Protein AF-K1UD87-F1 (afdb_monomer)

Mean predicted aligned error: 12.65 Å

pLDDT: mean 73.52, std 9.05, range [47.31, 86.81]

Sequence (147 aa):
YMRRMKAMSQFQAGMNFYGQMPDSYNIVLNSDHALVKKVLEDAEANTAETLKPILAEIKGQEARLAVLHQEQNKKKPEEITQQEKDDVHNTEKAISDEKAKRNEIISGYAKNNNIVHQLIDLALLQNGMLKGASLDAFLKRSVDMIK

Nearest PDB structures (foldseek):
  6jyi-assembly1_B  TM=5.396E-01  e=5.837E-01  Bacillus cereus ATCC 14579
  3q84-assembly1_A  TM=2.248E-01  e=1.593E+00  Homo sapiens
  8fmv-assembly1_C  TM=3.633E-01  e=6.794E+00  Bacillus subtilis subsp. subtilis str. 168

Secondary structure (DSSP, 8-state):
-HHHHHHHHTTSTT-GGGGSSPPP------TTSHHHHHHHHHHHHHHHHHHHHHHHHHHHHHHHHHHHHHHHHHS-TTS--HHHHHHHHHHHHHHHHHHHHHHHHHHHHHHH-HHHHHHHHHHHHHTT---THHHHHHHHHHHHHH-

Radius of gyration: 22.25 Å; Cα contacts (8 Å, |Δi|>4): 59; chains: 1; bounding box: 47×54×54 Å

Structure (mmCIF, N/CA/C/O backbone):
data_AF-K1UD87-F1
#
_entry.id   AF-K1UD87-F1
#
loop_
_atom_site.group_PDB
_atom_site.id
_atom_site.type_symbol
_atom_site.label_atom_id
_atom_site.label_alt_id
_atom_site.label_comp_id
_atom_site.label_asym_id
_atom_site.label_entity_id
_atom_site.label_seq_id
_atom_site.pdbx_PDB_ins_code
_atom_site.Cartn_x
_atom_site.Cartn_y
_atom_site.Cartn_z
_atom_site.occupancy
_atom_site.B_iso_or_equiv
_atom_site.auth_seq_id
_atom_site.auth_comp_id
_atom_site.auth_asym_id
_atom_site.auth_atom_id
_atom_site.pdbx_PDB_model_num
ATOM 1 N N . TYR A 1 1 ? -5.011 22.427 -6.447 1.00 56.03 1 TYR A N 1
ATOM 2 C CA . TYR A 1 1 ? -5.016 23.809 -5.917 1.00 56.03 1 TYR A CA 1
ATOM 3 C C . TYR A 1 1 ? -3.803 24.065 -5.013 1.00 56.03 1 TYR A C 1
ATOM 5 O O . TYR A 1 1 ? -2.980 24.901 -5.366 1.00 56.03 1 TYR A O 1
ATOM 13 N N . MET A 1 2 ? -3.597 23.257 -3.965 1.00 61.72 2 MET A N 1
ATOM 14 C CA . MET A 1 2 ? -2.467 23.341 -3.011 1.00 61.72 2 MET A CA 1
ATOM 15 C C . MET A 1 2 ? -1.063 23.352 -3.654 1.00 61.72 2 MET A C 1
ATOM 17 O O . MET A 1 2 ? -0.218 24.155 -3.275 1.00 61.72 2 MET A O 1
ATOM 21 N N . ARG A 1 3 ? -0.833 22.551 -4.707 1.00 68.00 3 ARG A N 1
ATOM 22 C CA . ARG A 1 3 ? 0.452 22.490 -5.437 1.00 68.00 3 ARG A CA 1
ATOM 23 C C . ARG A 1 3 ? 0.896 23.827 -6.049 1.00 68.00 3 ARG A C 1
ATOM 25 O O . ARG A 1 3 ? 2.073 24.163 -6.002 1.00 68.00 3 ARG A O 1
ATOM 32 N N . ARG A 1 4 ? -0.035 24.593 -6.636 1.00 67.62 4 ARG A N 1
ATOM 33 C CA . ARG A 1 4 ? 0.277 25.902 -7.247 1.00 67.62 4 ARG A CA 1
ATOM 34 C C . ARG A 1 4 ? 0.540 26.970 -6.184 1.00 67.62 4 ARG A C 1
ATOM 36 O O . ARG A 1 4 ? 1.424 27.794 -6.372 1.00 67.62 4 ARG A O 1
ATOM 43 N N . MET A 1 5 ? -0.175 26.903 -5.061 1.00 66.00 5 MET A N 1
ATOM 44 C CA . MET A 1 5 ? 0.045 27.785 -3.912 1.00 66.00 5 MET A CA 1
ATOM 45 C C . MET A 1 5 ? 1.404 27.528 -3.240 1.00 66.00 5 MET A C 1
ATOM 47 O O . MET A 1 5 ? 2.115 28.484 -2.955 1.00 66.00 5 MET A O 1
ATOM 51 N N . LYS A 1 6 ? 1.819 26.259 -3.086 1.00 62.75 6 LYS A N 1
ATOM 52 C CA . LYS A 1 6 ? 3.145 25.879 -2.555 1.00 62.75 6 LYS A CA 1
ATOM 53 C C . LYS A 1 6 ? 4.299 26.331 -3.461 1.00 62.75 6 LYS A C 1
ATOM 55 O O . LYS A 1 6 ? 5.319 26.805 -2.974 1.00 62.75 6 LYS A O 1
ATOM 60 N N . ALA A 1 7 ? 4.128 26.240 -4.783 1.00 63.88 7 ALA A N 1
ATOM 61 C CA . ALA A 1 7 ? 5.112 26.758 -5.738 1.00 63.88 7 ALA A CA 1
ATOM 62 C C . ALA A 1 7 ? 5.220 28.294 -5.683 1.00 63.88 7 ALA A C 1
ATOM 64 O O . ALA A 1 7 ? 6.321 28.825 -5.742 1.00 63.88 7 ALA A O 1
ATOM 65 N N . MET A 1 8 ? 4.103 29.014 -5.513 1.00 62.50 8 MET A N 1
ATOM 66 C CA . MET A 1 8 ? 4.122 30.473 -5.325 1.00 62.50 8 MET A CA 1
ATOM 67 C C . MET A 1 8 ? 4.744 30.887 -3.982 1.00 62.50 8 MET A C 1
ATOM 69 O O . MET A 1 8 ? 5.511 31.846 -3.945 1.00 62.50 8 MET A O 1
ATOM 73 N N . SER A 1 9 ? 4.503 30.142 -2.895 1.00 62.53 9 SER A N 1
ATOM 74 C CA . SER A 1 9 ? 5.102 30.439 -1.585 1.00 62.53 9 SER A CA 1
ATOM 75 C C . SER A 1 9 ? 6.622 30.248 -1.538 1.00 62.53 9 SER A C 1
ATOM 77 O O . SER A 1 9 ? 7.260 30.782 -0.640 1.00 62.53 9 SER A O 1
ATOM 79 N N . GLN A 1 10 ? 7.217 29.519 -2.492 1.00 62.50 10 GLN A N 1
ATOM 80 C CA . GLN A 1 10 ? 8.678 29.409 -2.614 1.00 62.50 10 GLN A CA 1
ATOM 81 C C . GLN A 1 10 ? 9.343 30.705 -3.107 1.00 62.50 10 GLN A C 1
ATOM 83 O O . GLN A 1 10 ? 10.525 30.904 -2.848 1.00 62.50 10 GLN A O 1
ATOM 88 N N . PHE A 1 11 ? 8.602 31.590 -3.786 1.00 67.31 11 PHE A N 1
ATOM 89 C CA . PHE A 1 11 ? 9.138 32.833 -4.358 1.00 67.31 11 PHE A CA 1
ATOM 90 C C . PHE A 1 11 ? 8.744 34.096 -3.581 1.00 67.31 11 PHE A C 1
ATOM 92 O O . PHE A 1 11 ? 9.284 35.166 -3.855 1.00 67.31 11 PHE A O 1
ATOM 99 N N . GLN A 1 12 ? 7.828 33.997 -2.611 1.00 61.00 12 GLN A N 1
ATOM 100 C CA . GLN A 1 12 ? 7.327 35.144 -1.853 1.00 61.00 12 GLN A CA 1
ATOM 101 C C . GLN A 1 12 ? 7.612 34.977 -0.354 1.00 61.00 12 GLN A C 1
ATOM 103 O O . GLN A 1 12 ? 7.007 34.147 0.329 1.00 61.00 12 GLN A O 1
ATOM 108 N N . ALA A 1 13 ? 8.544 35.785 0.161 1.00 56.50 13 ALA A N 1
ATOM 109 C CA . ALA A 1 13 ? 8.911 35.806 1.574 1.00 56.50 13 ALA A CA 1
ATOM 110 C C . ALA A 1 13 ? 7.709 36.266 2.423 1.00 56.50 13 ALA A C 1
ATOM 112 O O . ALA A 1 13 ? 7.339 37.437 2.399 1.00 56.50 13 ALA A O 1
ATOM 113 N N . GLY A 1 14 ? 7.066 35.332 3.135 1.00 62.53 14 GLY A N 1
ATOM 114 C CA . GLY A 1 14 ? 5.919 35.615 4.014 1.00 62.53 14 GLY A CA 1
ATOM 115 C C . GLY A 1 14 ? 4.874 34.497 4.124 1.00 62.53 14 GLY A C 1
ATOM 116 O O . GLY A 1 14 ? 4.109 34.475 5.081 1.00 62.53 14 GLY A O 1
ATOM 117 N N . MET A 1 15 ? 4.863 33.523 3.204 1.00 57.84 15 MET A N 1
ATOM 118 C CA . MET A 1 15 ? 3.895 32.407 3.177 1.00 57.84 15 MET A CA 1
ATOM 119 C C . MET A 1 15 ? 4.524 31.040 3.514 1.00 57.84 15 MET A C 1
ATOM 121 O O . MET A 1 15 ? 4.182 30.021 2.917 1.00 57.84 15 MET A O 1
ATOM 125 N N . ASN A 1 16 ? 5.398 30.988 4.528 1.00 60.12 16 ASN A N 1
ATOM 126 C CA . ASN A 1 16 ? 6.030 29.743 5.008 1.00 60.12 16 ASN A CA 1
ATOM 127 C C . ASN A 1 16 ? 5.036 28.667 5.497 1.00 60.12 16 ASN A C 1
ATOM 129 O O . ASN A 1 16 ? 5.406 27.502 5.622 1.00 60.12 16 ASN A O 1
ATOM 133 N N . PHE A 1 17 ? 3.774 29.028 5.741 1.00 63.44 17 PHE A N 1
ATOM 134 C CA . PHE A 1 17 ? 2.742 28.105 6.218 1.00 63.44 17 PHE A CA 1
ATOM 135 C C . PHE A 1 17 ? 2.360 27.027 5.185 1.00 63.44 17 PHE A C 1
ATOM 137 O O . PHE A 1 17 ? 2.105 25.880 5.542 1.00 63.44 17 PHE A O 1
ATOM 144 N N . TYR A 1 18 ? 2.386 27.352 3.888 1.00 58.41 18 TYR A N 1
ATOM 145 C CA . TYR A 1 18 ? 2.001 26.412 2.824 1.00 58.41 18 TYR A CA 1
ATOM 146 C C . TYR A 1 18 ? 3.126 25.447 2.415 1.00 58.41 18 TYR A C 1
ATOM 148 O O . TYR A 1 18 ? 2.864 24.440 1.756 1.00 58.41 18 TYR A O 1
ATOM 156 N N . GLY A 1 19 ? 4.370 25.718 2.825 1.00 61.53 19 GLY A N 1
ATOM 157 C CA . GLY A 1 19 ? 5.522 24.847 2.573 1.00 61.53 19 GLY A CA 1
ATOM 158 C C . GLY A 1 19 ? 5.524 23.566 3.415 1.00 61.53 19 GLY A C 1
ATOM 159 O O . GLY A 1 19 ? 6.064 22.557 2.967 1.00 61.53 19 GLY A O 1
ATOM 160 N N . GLN A 1 20 ? 4.890 23.589 4.593 1.00 63.19 20 GLN A N 1
ATOM 161 C CA . GLN A 1 20 ? 4.866 22.467 5.542 1.00 63.19 20 GLN A CA 1
ATOM 162 C C . GLN A 1 20 ? 3.675 21.519 5.365 1.00 63.19 20 GLN A C 1
ATOM 164 O O . GLN A 1 20 ? 3.617 20.487 6.032 1.00 63.19 20 GLN A O 1
ATOM 169 N N . MET A 1 21 ? 2.723 21.827 4.477 1.00 64.38 21 MET A N 1
ATOM 170 C CA . MET A 1 21 ? 1.613 20.906 4.245 1.00 64.38 21 MET A CA 1
ATOM 171 C C . MET A 1 21 ? 2.089 19.649 3.495 1.00 64.38 21 MET A C 1
ATOM 173 O O . MET A 1 21 ? 2.801 19.778 2.486 1.00 64.38 21 MET A O 1
ATOM 177 N N . PRO A 1 22 ? 1.708 18.447 3.978 1.00 64.44 22 PRO A N 1
ATOM 178 C CA . PRO A 1 22 ? 2.094 17.191 3.358 1.00 64.44 22 PRO A CA 1
ATOM 179 C C . PRO A 1 22 ? 1.528 17.100 1.942 1.00 64.44 22 PRO A C 1
ATOM 181 O O . PRO A 1 22 ? 0.388 17.488 1.668 1.00 64.44 22 PRO A O 1
ATOM 184 N N . ASP A 1 23 ? 2.350 16.591 1.031 1.00 63.88 23 ASP A N 1
ATOM 185 C CA . ASP A 1 23 ? 1.960 16.426 -0.360 1.00 63.88 23 ASP A CA 1
ATOM 186 C C . ASP A 1 23 ? 1.022 15.219 -0.489 1.00 63.88 23 ASP A C 1
ATOM 188 O O . ASP A 1 23 ? 1.343 14.109 -0.068 1.00 63.88 23 ASP A O 1
ATOM 192 N N . SER A 1 24 ? -0.156 15.445 -1.074 1.00 64.44 24 SER A N 1
ATOM 193 C CA . SER A 1 24 ? -1.082 14.382 -1.468 1.00 64.44 24 SER A CA 1
ATOM 194 C C . SER A 1 24 ? -0.946 14.129 -2.966 1.00 64.44 24 SER A C 1
ATOM 196 O O . SER A 1 24 ? -1.024 15.051 -3.784 1.00 64.44 24 SER A O 1
ATOM 198 N N . TYR A 1 25 ? -0.731 12.867 -3.325 1.00 63.84 25 TYR A N 1
ATOM 199 C CA . TYR A 1 25 ? -0.564 12.424 -4.705 1.00 63.84 25 TYR A CA 1
ATOM 200 C C . TYR A 1 25 ? -1.822 11.691 -5.160 1.00 63.84 25 TYR A C 1
ATOM 202 O O . TYR A 1 25 ? -2.364 10.873 -4.421 1.00 63.84 25 TYR A O 1
ATOM 210 N N . ASN A 1 26 ? -2.279 11.977 -6.379 1.00 63.69 26 ASN A N 1
ATOM 211 C CA . ASN A 1 26 ? -3.342 11.213 -7.022 1.00 63.69 26 ASN A CA 1
ATOM 212 C C . ASN A 1 26 ? -2.764 10.541 -8.269 1.00 63.69 26 ASN A C 1
ATOM 214 O O . ASN A 1 26 ? -2.225 11.224 -9.142 1.00 63.69 26 ASN A O 1
ATOM 218 N N . ILE A 1 27 ? -2.841 9.214 -8.320 1.00 65.88 27 ILE A N 1
ATOM 219 C CA . ILE A 1 27 ? -2.334 8.398 -9.420 1.00 65.88 27 ILE A CA 1
ATOM 220 C C . ILE A 1 27 ? -3.548 7.791 -10.112 1.00 65.88 27 ILE A C 1
ATOM 222 O O . ILE A 1 27 ? -4.286 7.014 -9.513 1.00 65.88 27 ILE A O 1
ATOM 226 N N . VAL A 1 28 ? -3.747 8.153 -11.378 1.00 66.94 28 VAL A N 1
ATOM 227 C CA . VAL A 1 28 ? -4.774 7.542 -12.223 1.00 66.94 28 VAL A CA 1
ATOM 228 C C . VAL A 1 28 ? -4.096 6.454 -13.041 1.00 66.94 28 VAL A C 1
ATOM 230 O O . VAL A 1 28 ? -3.315 6.748 -13.943 1.00 66.94 28 VAL A O 1
ATOM 233 N N . LEU A 1 29 ? -4.366 5.201 -12.690 1.00 66.31 29 LEU A N 1
ATOM 234 C CA . LEU A 1 29 ? -3.848 4.033 -13.392 1.00 66.31 29 LEU A CA 1
ATOM 235 C C . LEU A 1 29 ? -4.956 3.429 -14.257 1.00 66.31 29 LEU A C 1
ATOM 237 O O . LEU A 1 29 ? -6.078 3.246 -13.790 1.00 66.31 29 LEU A O 1
ATOM 241 N N . ASN A 1 30 ? -4.632 3.079 -15.502 1.00 75.12 30 ASN A N 1
ATOM 242 C CA . ASN A 1 30 ? -5.513 2.258 -16.322 1.00 75.12 30 ASN A CA 1
ATOM 243 C C . ASN A 1 30 ? -5.323 0.774 -15.965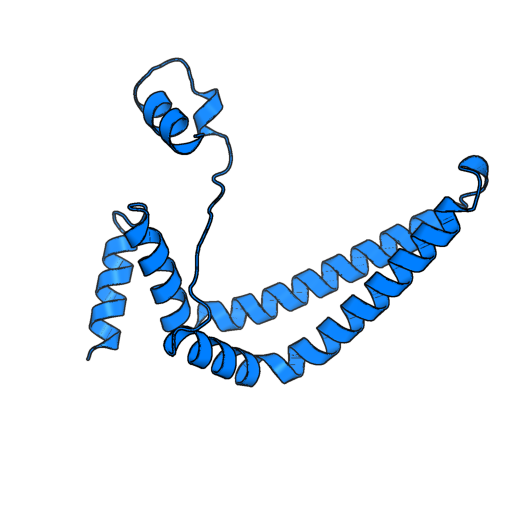 1.00 75.12 30 ASN A C 1
ATOM 245 O O . ASN A 1 30 ? -4.323 0.164 -16.348 1.00 75.12 30 ASN A O 1
ATOM 249 N N . SER A 1 31 ? -6.294 0.198 -15.257 1.00 66.06 31 SER A N 1
ATOM 250 C CA . SER A 1 31 ? -6.294 -1.209 -14.837 1.00 66.06 31 SER A CA 1
ATOM 251 C C . SER A 1 31 ? -6.393 -2.210 -15.996 1.00 66.06 31 SER A C 1
ATOM 253 O O . SER A 1 31 ? -6.009 -3.365 -15.832 1.00 66.06 31 SER A O 1
ATOM 255 N N . ASP A 1 32 ? -6.858 -1.788 -17.176 1.00 73.62 32 ASP A N 1
ATOM 256 C CA . ASP A 1 32 ? -7.031 -2.678 -18.329 1.00 73.62 32 ASP A CA 1
ATOM 257 C C . ASP A 1 32 ? -5.750 -2.899 -19.139 1.00 73.62 32 ASP A C 1
ATOM 259 O O . ASP A 1 32 ? -5.703 -3.781 -20.002 1.00 73.62 32 ASP A O 1
ATOM 263 N N . HIS A 1 33 ? -4.688 -2.143 -18.857 1.00 79.69 33 HIS A N 1
ATOM 264 C CA . HIS A 1 33 ? -3.433 -2.261 -19.586 1.00 79.69 33 HIS A CA 1
ATOM 265 C C . HIS A 1 33 ? -2.728 -3.599 -19.294 1.00 79.69 33 HIS A C 1
ATOM 267 O O . HIS A 1 33 ? -2.560 -3.992 -18.140 1.00 79.69 33 HIS A O 1
ATOM 273 N N . ALA A 1 34 ? -2.236 -4.275 -20.339 1.00 80.38 34 ALA A N 1
ATOM 274 C CA . ALA A 1 34 ? -1.632 -5.610 -20.236 1.00 80.38 34 ALA A CA 1
ATOM 275 C C . ALA A 1 34 ? -0.457 -5.690 -19.239 1.00 80.38 34 ALA A C 1
ATOM 277 O O . ALA A 1 34 ? -0.294 -6.699 -18.562 1.00 80.38 34 ALA A O 1
ATOM 278 N N . LEU A 1 35 ? 0.340 -4.622 -19.109 1.00 75.38 35 LEU A N 1
ATOM 279 C CA . LEU A 1 35 ? 1.421 -4.559 -18.112 1.00 75.38 35 LEU A CA 1
ATOM 280 C C . LEU A 1 35 ? 0.902 -4.554 -16.669 1.00 75.38 35 LEU A C 1
ATOM 282 O O . LEU A 1 35 ? 1.511 -5.178 -15.811 1.00 75.38 35 LEU A O 1
ATOM 286 N N . VAL A 1 36 ? -0.221 -3.882 -16.400 1.00 76.44 36 VAL A N 1
ATOM 287 C CA . VAL A 1 36 ? -0.816 -3.837 -15.055 1.00 76.44 36 VAL A CA 1
ATOM 288 C C . VAL A 1 36 ? -1.375 -5.207 -14.684 1.00 76.44 36 VAL A C 1
ATOM 290 O O . VAL A 1 36 ? -1.174 -5.655 -13.561 1.00 76.44 36 VAL A O 1
ATOM 293 N N . LYS A 1 37 ? -1.992 -5.908 -15.645 1.00 80.88 37 LYS A N 1
ATOM 294 C CA . LYS A 1 37 ? -2.466 -7.287 -15.455 1.00 80.88 37 LYS A CA 1
ATOM 295 C C . LYS A 1 37 ? -1.320 -8.250 -15.151 1.00 80.88 37 LYS A C 1
ATOM 297 O O . LYS A 1 37 ? -1.401 -8.966 -14.167 1.00 80.88 37 LYS A O 1
ATOM 302 N N . LYS A 1 38 ? -0.216 -8.185 -15.904 1.00 81.12 38 LYS A N 1
ATOM 303 C CA . LYS A 1 38 ? 0.982 -8.999 -15.626 1.00 81.12 38 LYS A CA 1
ATOM 304 C C . LYS A 1 38 ? 1.572 -8.729 -14.243 1.00 81.12 38 LYS A C 1
ATOM 306 O O . LYS A 1 38 ? 1.890 -9.660 -13.522 1.00 81.12 38 LYS A O 1
ATOM 311 N N . VAL A 1 39 ? 1.681 -7.458 -13.847 1.00 80.56 39 VAL A N 1
ATOM 312 C CA . VAL A 1 39 ? 2.179 -7.094 -12.509 1.00 80.56 39 VAL A CA 1
ATOM 313 C C . VAL A 1 39 ? 1.249 -7.605 -11.407 1.00 80.56 39 VAL A C 1
ATOM 315 O O . VAL A 1 39 ? 1.737 -8.005 -10.351 1.00 80.56 39 VAL A O 1
ATOM 318 N N . LEU A 1 40 ? -0.066 -7.591 -11.643 1.00 78.38 40 LEU A N 1
ATOM 319 C CA . LEU A 1 40 ? -1.058 -8.134 -10.719 1.00 78.38 40 LEU A CA 1
ATOM 320 C C . LEU A 1 40 ? -0.949 -9.660 -10.614 1.00 78.38 40 LEU A C 1
ATOM 322 O O . LEU A 1 40 ? -0.902 -10.174 -9.505 1.00 78.38 40 LEU A O 1
ATOM 326 N N . GLU A 1 41 ? -0.844 -10.364 -11.739 1.00 82.25 41 GLU A N 1
ATOM 327 C CA . GLU A 1 41 ? -0.652 -11.819 -11.787 1.00 82.25 41 GLU A CA 1
ATOM 328 C C . GLU A 1 41 ? 0.648 -12.237 -11.083 1.00 82.25 41 GLU A C 1
ATOM 330 O O . GLU A 1 41 ? 0.633 -13.137 -10.245 1.00 82.25 41 GLU A O 1
ATOM 335 N N . ASP A 1 42 ? 1.756 -11.534 -11.338 1.00 81.50 42 ASP A N 1
ATOM 336 C CA . ASP A 1 42 ? 3.033 -11.768 -10.655 1.00 81.50 42 ASP A CA 1
ATOM 337 C C . ASP A 1 42 ? 2.931 -11.474 -9.149 1.00 81.50 42 ASP A C 1
ATOM 339 O O . ASP A 1 42 ? 3.498 -12.197 -8.324 1.00 81.50 42 ASP A O 1
ATOM 343 N N . ALA A 1 43 ? 2.195 -10.427 -8.764 1.00 77.00 43 ALA A N 1
ATOM 344 C CA . ALA A 1 43 ? 1.981 -10.089 -7.361 1.00 77.00 43 ALA A CA 1
ATOM 345 C C . ALA A 1 43 ? 1.154 -11.166 -6.661 1.00 77.00 43 ALA A C 1
ATOM 347 O O . ALA A 1 43 ? 1.504 -11.592 -5.561 1.00 77.00 43 ALA A O 1
ATOM 348 N N . GLU A 1 44 ? 0.090 -11.642 -7.301 1.00 76.69 44 GLU A N 1
ATOM 349 C CA . GLU A 1 44 ? -0.726 -12.736 -6.794 1.00 76.69 44 GLU A CA 1
ATOM 350 C C . GLU A 1 44 ? 0.095 -14.023 -6.685 1.00 76.69 44 GLU A C 1
ATOM 352 O O . GLU A 1 44 ? 0.078 -14.650 -5.632 1.00 76.69 44 GLU A O 1
ATOM 357 N N . ALA A 1 45 ? 0.901 -14.381 -7.683 1.00 78.06 45 ALA A N 1
ATOM 358 C CA . ALA A 1 45 ? 1.738 -15.578 -7.622 1.00 78.06 45 ALA A CA 1
ATOM 359 C C . ALA A 1 45 ? 2.724 -15.564 -6.437 1.00 78.06 45 ALA A C 1
ATOM 361 O O . ALA A 1 45 ? 2.914 -16.585 -5.781 1.00 78.06 45 ALA A O 1
ATOM 362 N N . ASN A 1 46 ? 3.325 -14.410 -6.131 1.00 75.75 46 ASN A N 1
ATOM 363 C CA . ASN A 1 46 ? 4.359 -14.300 -5.096 1.00 75.75 46 ASN A CA 1
ATOM 364 C C . ASN A 1 46 ? 3.820 -13.987 -3.695 1.00 75.75 46 ASN A C 1
ATOM 366 O O . ASN A 1 46 ? 4.511 -14.223 -2.705 1.00 75.75 46 ASN A O 1
ATOM 370 N N . THR A 1 47 ? 2.617 -13.418 -3.591 1.00 72.50 47 THR A N 1
ATOM 371 C CA . THR A 1 47 ? 2.078 -12.952 -2.304 1.00 72.50 47 THR A CA 1
ATOM 372 C C . THR A 1 47 ? 0.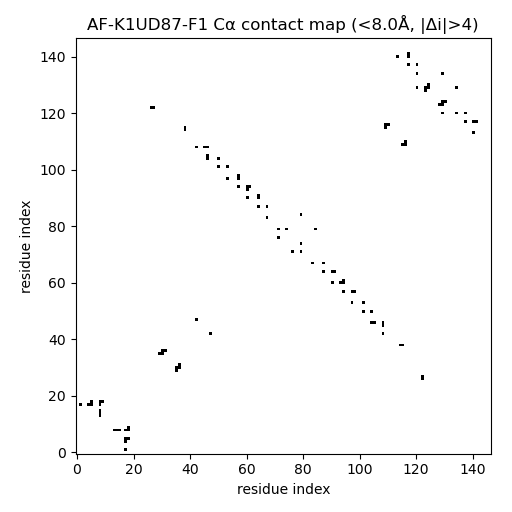770 -13.621 -1.908 1.00 72.50 47 THR A C 1
ATOM 374 O O . THR A 1 47 ? 0.414 -13.565 -0.736 1.00 72.50 47 THR A O 1
ATOM 377 N N . ALA A 1 48 ? 0.053 -14.307 -2.807 1.00 72.31 48 ALA A N 1
ATOM 378 C CA . ALA A 1 48 ? -1.282 -14.824 -2.498 1.00 72.31 48 ALA A CA 1
ATOM 379 C C . ALA A 1 48 ? -1.304 -15.849 -1.359 1.00 72.31 48 ALA A C 1
ATOM 381 O O . ALA A 1 48 ? -2.272 -15.863 -0.601 1.00 72.31 48 ALA A O 1
ATOM 382 N N . GLU A 1 49 ? -0.284 -16.697 -1.217 1.00 69.69 49 GLU A N 1
ATOM 383 C CA . GLU A 1 49 ? -0.257 -17.702 -0.143 1.00 69.69 49 GLU A CA 1
ATOM 384 C C . GLU A 1 49 ? -0.178 -17.069 1.249 1.00 69.69 49 GLU A C 1
ATOM 386 O O . GLU A 1 49 ? -0.819 -17.546 2.183 1.00 69.69 49 GLU A O 1
ATOM 391 N N . THR A 1 50 ? 0.539 -15.952 1.380 1.00 70.12 50 THR A N 1
ATOM 392 C CA . THR A 1 50 ? 0.697 -15.234 2.649 1.00 70.12 50 THR A CA 1
ATOM 393 C C . THR A 1 50 ? -0.392 -14.184 2.858 1.00 70.12 50 THR A C 1
ATOM 395 O O . THR A 1 50 ? -0.820 -13.958 3.987 1.00 70.12 50 THR A O 1
ATOM 398 N N . LEU A 1 51 ? -0.913 -13.577 1.784 1.00 72.94 51 LEU A N 1
ATOM 399 C CA . LEU A 1 51 ? -1.944 -12.541 1.870 1.00 72.94 51 LEU A CA 1
ATOM 400 C C . LEU A 1 51 ? -3.345 -13.105 2.123 1.00 72.94 51 LEU A C 1
ATOM 402 O O . LEU A 1 51 ? -4.123 -12.476 2.833 1.00 72.94 51 LEU A O 1
ATOM 406 N N . LYS A 1 52 ? -3.703 -14.259 1.544 1.00 78.44 52 LYS A N 1
ATOM 407 C CA . LYS A 1 52 ? -5.043 -14.858 1.695 1.00 78.44 52 LYS A CA 1
ATOM 408 C C . LYS A 1 52 ? -5.456 -15.096 3.159 1.00 78.44 52 LYS A C 1
ATOM 410 O O . LYS A 1 52 ? -6.562 -14.668 3.497 1.00 78.44 52 LYS A O 1
ATOM 415 N N . PRO A 1 53 ? -4.632 -15.718 4.030 1.00 81.00 53 PRO A N 1
ATOM 416 C CA . PRO A 1 53 ? -4.998 -15.906 5.435 1.00 81.00 53 PRO A CA 1
ATOM 417 C C . PRO A 1 53 ? -5.082 -14.571 6.188 1.00 81.00 53 PRO A C 1
ATOM 419 O O . PRO A 1 53 ? -6.081 -14.324 6.855 1.00 81.00 53 PRO A O 1
ATOM 422 N N . ILE A 1 54 ? -4.128 -13.657 5.976 1.00 75.94 54 ILE A N 1
ATOM 423 C CA . ILE A 1 54 ? -4.114 -12.326 6.610 1.00 75.94 54 ILE A CA 1
ATOM 424 C C . ILE A 1 54 ? -5.355 -11.509 6.219 1.00 75.94 54 ILE A C 1
ATOM 426 O O . ILE A 1 54 ? -5.986 -10.862 7.049 1.00 75.94 54 ILE A O 1
ATOM 430 N N . LEU A 1 55 ? -5.760 -11.547 4.947 1.00 74.38 55 LEU A N 1
ATOM 431 C CA . LEU A 1 55 ? -6.964 -10.857 4.480 1.00 74.38 55 LEU A CA 1
ATOM 432 C C . LEU A 1 55 ? -8.248 -11.470 5.049 1.00 74.38 55 LEU A C 1
ATOM 434 O O . LEU A 1 55 ? -9.206 -10.736 5.300 1.00 74.38 55 LEU A O 1
ATOM 438 N N . ALA A 1 56 ? -8.288 -12.790 5.238 1.00 79.25 56 ALA A N 1
ATOM 439 C CA . ALA A 1 56 ? -9.409 -13.458 5.888 1.00 79.25 56 ALA A CA 1
ATOM 440 C C . ALA A 1 56 ? -9.492 -13.084 7.378 1.00 79.25 56 ALA A C 1
ATOM 442 O O . ALA A 1 56 ? -10.581 -12.777 7.864 1.00 79.25 56 ALA A O 1
ATOM 443 N N . GLU A 1 57 ? -8.353 -13.025 8.070 1.00 76.94 57 GLU A N 1
ATOM 444 C CA . GLU A 1 57 ? -8.259 -12.595 9.468 1.00 76.94 57 GLU A CA 1
ATOM 445 C C . GLU A 1 57 ? -8.666 -11.129 9.644 1.00 76.94 57 GLU A C 1
ATOM 447 O O . GLU A 1 57 ? -9.508 -10.838 10.493 1.00 76.94 57 GLU A O 1
ATOM 452 N N . ILE A 1 58 ? -8.183 -10.220 8.787 1.00 78.06 58 ILE A N 1
ATOM 453 C CA . ILE A 1 58 ? -8.596 -8.806 8.791 1.00 78.06 58 ILE A CA 1
ATOM 454 C C . ILE A 1 58 ? -10.109 -8.691 8.602 1.00 78.06 58 ILE A C 1
ATOM 456 O O . ILE A 1 58 ? -10.761 -7.978 9.359 1.00 78.06 58 ILE A O 1
ATOM 460 N N . LYS A 1 59 ? -10.698 -9.410 7.636 1.00 78.38 59 LYS A N 1
ATOM 461 C CA . LYS A 1 59 ? -12.154 -9.384 7.420 1.00 78.38 59 LYS A CA 1
ATOM 462 C C . LYS A 1 59 ? -12.929 -9.932 8.618 1.00 78.38 59 LYS A C 1
ATOM 464 O O . LYS A 1 59 ? -13.971 -9.382 8.963 1.00 78.38 59 LYS A O 1
ATOM 469 N N . GLY A 1 60 ? -12.434 -10.993 9.255 1.00 82.19 60 GLY A N 1
ATOM 470 C CA . GLY A 1 60 ? -13.037 -11.552 10.465 1.00 82.19 60 GLY A CA 1
ATOM 471 C C . GLY A 1 60 ? -12.996 -10.572 11.640 1.00 82.19 60 GLY A C 1
ATOM 472 O O . GLY A 1 60 ? -14.000 -10.387 12.329 1.00 82.19 60 GLY A O 1
ATOM 473 N N . GLN A 1 61 ? -11.864 -9.895 11.835 1.00 75.62 61 GLN A N 1
ATOM 474 C CA . GLN A 1 61 ? -11.694 -8.886 12.879 1.00 75.62 61 GLN A CA 1
ATOM 475 C C . GLN A 1 61 ? -12.500 -7.612 12.595 1.00 75.62 61 GLN A C 1
ATOM 477 O O . GLN A 1 61 ? -13.120 -7.082 13.510 1.00 75.62 61 GLN A O 1
ATOM 482 N N . GLU A 1 62 ? -12.571 -7.153 11.343 1.00 77.06 62 GLU A N 1
ATOM 483 C CA . GLU A 1 62 ? -13.403 -6.011 10.937 1.00 77.06 62 GLU A CA 1
ATOM 484 C C . GLU A 1 62 ? -14.900 -6.314 11.108 1.00 77.06 62 GLU A C 1
ATOM 486 O O . GLU A 1 62 ? -15.646 -5.461 11.585 1.00 77.06 62 GLU A O 1
ATOM 491 N N . ALA A 1 63 ? -15.346 -7.539 10.805 1.00 78.94 63 ALA A N 1
ATOM 492 C CA . ALA A 1 63 ? -16.716 -7.968 11.081 1.00 78.94 63 ALA A CA 1
ATOM 493 C C . ALA A 1 63 ? -17.009 -8.000 12.590 1.00 78.94 63 ALA A C 1
ATOM 495 O O . ALA A 1 63 ? -18.060 -7.530 13.023 1.00 78.94 63 ALA A O 1
ATOM 496 N N . ARG A 1 64 ? -16.067 -8.499 13.403 1.00 73.75 64 ARG A N 1
ATOM 497 C CA . ARG A 1 64 ? -16.187 -8.504 14.869 1.00 73.75 64 ARG A CA 1
ATOM 498 C C . ARG A 1 64 ? -16.238 -7.086 15.434 1.00 73.75 64 ARG A C 1
ATOM 500 O O . ARG A 1 64 ? -17.093 -6.799 16.264 1.00 73.75 64 ARG A O 1
ATOM 507 N N . LEU A 1 65 ? -15.389 -6.193 14.936 1.00 74.50 65 LEU A N 1
ATOM 508 C CA . LEU A 1 65 ? -15.380 -4.778 15.291 1.00 74.50 65 LEU A CA 1
ATOM 509 C C . LEU A 1 65 ? -16.703 -4.094 14.910 1.00 74.50 65 LEU A C 1
ATOM 511 O O . LEU A 1 65 ? -17.269 -3.357 15.712 1.00 74.50 65 LEU A O 1
ATOM 515 N N . ALA A 1 66 ? -17.256 -4.386 13.731 1.00 76.31 66 ALA A N 1
ATOM 516 C CA . ALA A 1 66 ? -18.552 -3.857 13.312 1.00 76.31 66 ALA A CA 1
ATOM 517 C C . ALA A 1 66 ? -19.709 -4.334 14.211 1.00 76.31 66 ALA A C 1
ATOM 519 O O . ALA A 1 66 ? -20.594 -3.539 14.529 1.00 76.31 66 ALA A O 1
ATOM 520 N N . VAL A 1 67 ? -19.696 -5.598 14.651 1.00 77.94 67 VAL A N 1
ATOM 521 C CA . VAL A 1 67 ? -20.675 -6.125 15.619 1.00 77.94 67 VAL A CA 1
ATOM 522 C C . VAL A 1 67 ? -20.528 -5.423 16.970 1.00 77.94 67 VAL A C 1
ATOM 524 O O . VAL A 1 67 ? -21.523 -4.924 17.489 1.00 77.94 67 VAL A O 1
ATOM 527 N N . LEU A 1 68 ? -19.303 -5.281 17.487 1.00 71.88 68 LEU A N 1
ATOM 528 C CA . LEU A 1 68 ? -19.030 -4.571 18.745 1.00 71.88 68 LEU A CA 1
AT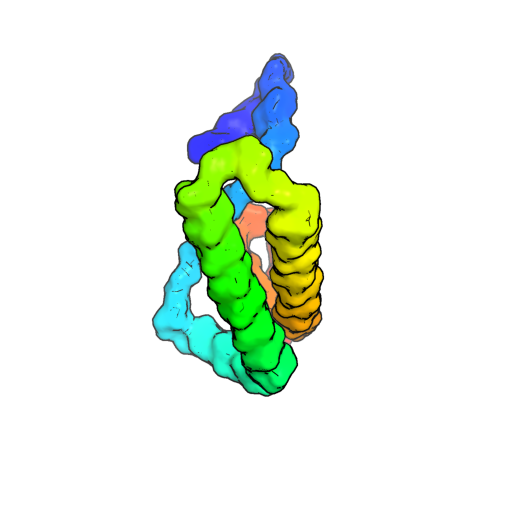OM 529 C C . LEU A 1 68 ? -19.490 -3.104 18.689 1.00 71.88 68 LEU A C 1
ATOM 531 O O . LEU A 1 68 ? -20.136 -2.620 19.616 1.00 71.88 68 LEU A O 1
ATOM 535 N N . HIS A 1 69 ? -19.252 -2.403 17.576 1.00 74.06 69 HIS A N 1
ATOM 536 C CA . HIS A 1 69 ? -19.757 -1.040 17.381 1.00 74.06 69 HIS A CA 1
ATOM 537 C C . HIS A 1 69 ? -21.288 -0.977 17.260 1.00 74.06 69 HIS A C 1
ATOM 539 O O . HIS A 1 69 ? -21.903 -0.018 17.728 1.00 74.06 69 HIS A O 1
ATOM 545 N N . GLN A 1 70 ? -21.939 -1.980 16.659 1.00 76.12 70 GLN A N 1
ATOM 546 C CA . GLN A 1 70 ? -23.405 -2.059 16.625 1.00 76.12 70 GLN A CA 1
ATOM 547 C C . GLN A 1 70 ? -24.009 -2.341 18.006 1.00 76.12 70 GLN A C 1
ATOM 549 O O . GLN A 1 70 ? -25.068 -1.800 18.323 1.00 76.12 70 GLN A O 1
ATOM 554 N N . GLU A 1 71 ? -23.360 -3.170 18.821 1.00 69.06 71 GLU A N 1
ATOM 555 C CA . GLU A 1 71 ? -23.771 -3.458 20.198 1.00 69.06 71 GLU A CA 1
ATOM 556 C C . GLU A 1 71 ? -23.592 -2.235 21.104 1.00 69.06 71 GLU A C 1
ATOM 558 O O . GLU A 1 71 ? -24.507 -1.906 21.862 1.00 69.06 71 GLU A O 1
ATOM 563 N N . GLN A 1 72 ? -22.491 -1.491 20.951 1.00 62.88 72 GLN A N 1
ATOM 564 C CA . GLN A 1 72 ? -22.267 -0.223 21.654 1.00 62.88 72 GLN A CA 1
ATOM 565 C C . GLN A 1 72 ? -23.284 0.857 21.262 1.00 62.88 72 GLN A C 1
ATOM 567 O O . GLN A 1 72 ? -23.769 1.575 22.130 1.00 62.88 72 GLN A O 1
ATOM 572 N N . ASN A 1 73 ? -23.679 0.937 19.987 1.00 61.47 73 ASN A N 1
ATOM 573 C CA . ASN A 1 73 ? -24.690 1.897 19.525 1.00 61.47 73 ASN A CA 1
ATOM 574 C C . ASN A 1 73 ? -26.113 1.604 20.039 1.00 61.47 73 ASN A C 1
ATOM 576 O O . ASN A 1 73 ? -26.968 2.488 20.005 1.00 61.47 73 ASN A O 1
ATOM 580 N N . LYS A 1 74 ? -26.395 0.374 20.492 1.00 65.69 74 LYS A N 1
ATOM 581 C CA . LYS A 1 74 ? -27.697 -0.012 21.069 1.00 65.69 74 LYS A CA 1
ATOM 582 C C . LYS A 1 74 ? -27.780 0.224 22.581 1.00 65.69 74 LYS A C 1
ATOM 584 O O . LYS A 1 74 ? -28.887 0.229 23.118 1.00 65.69 74 LYS A O 1
ATOM 589 N N . LYS A 1 75 ? -26.645 0.418 23.261 1.00 55.66 75 LYS A N 1
ATOM 590 C CA . LYS A 1 75 ? -26.567 0.695 24.703 1.00 55.66 75 LYS A CA 1
ATOM 591 C C . LYS A 1 75 ? -26.427 2.199 24.950 1.00 55.66 75 LYS A C 1
ATOM 593 O O . LYS A 1 75 ? -25.888 2.934 24.127 1.00 55.66 75 LYS A O 1
ATOM 598 N N . LYS A 1 76 ? -26.936 2.690 26.085 1.00 47.31 76 LYS A N 1
ATOM 599 C CA . LYS A 1 76 ? -26.725 4.093 26.481 1.00 47.31 76 LYS A CA 1
ATOM 600 C C . LYS A 1 76 ? -25.229 4.316 26.788 1.00 47.31 76 LYS A C 1
ATOM 602 O O . LYS A 1 76 ? -24.596 3.395 27.301 1.00 47.31 76 LYS A O 1
ATOM 607 N N . PRO A 1 77 ? -24.668 5.523 26.564 1.00 53.75 77 PRO A N 1
ATOM 608 C CA . PRO A 1 77 ? -23.239 5.813 26.775 1.00 53.75 77 PRO A CA 1
ATOM 609 C C . PRO A 1 77 ? -22.714 5.498 28.188 1.00 53.75 77 PRO A C 1
ATOM 611 O O . PRO A 1 77 ? -21.511 5.339 28.379 1.00 53.75 77 PRO A O 1
ATOM 614 N N . GLU A 1 78 ? -23.618 5.417 29.167 1.00 50.34 78 GLU A N 1
ATOM 615 C CA . GLU A 1 78 ? -23.350 5.170 30.587 1.00 50.34 78 GLU A CA 1
ATOM 616 C C . GLU A 1 78 ? -23.167 3.676 30.939 1.00 50.34 78 GLU A C 1
ATOM 618 O O . GLU A 1 78 ? -22.628 3.378 31.999 1.00 50.34 78 GLU A O 1
ATOM 623 N N . GLU A 1 79 ? -23.551 2.737 30.061 1.00 49.94 79 GLU A N 1
ATOM 624 C CA . GLU A 1 79 ? -23.410 1.278 30.275 1.00 49.94 79 GLU A CA 1
ATOM 625 C C . GLU A 1 79 ? -22.224 0.647 29.525 1.00 49.94 79 GLU A C 1
ATOM 627 O O . GLU A 1 79 ? -22.000 -0.561 29.635 1.00 49.94 79 GLU A O 1
ATOM 632 N N . ILE A 1 80 ? -21.447 1.438 28.773 1.00 54.25 80 ILE A N 1
ATOM 633 C CA . ILE A 1 80 ? -20.245 0.936 28.096 1.00 54.25 80 ILE A CA 1
ATOM 634 C C . ILE A 1 80 ? -19.193 0.630 29.162 1.00 54.25 80 ILE A C 1
ATOM 636 O O . ILE A 1 80 ? -18.482 1.515 29.652 1.00 54.25 80 ILE A O 1
ATOM 640 N N . THR A 1 81 ? -19.114 -0.644 29.526 1.00 59.88 81 THR A N 1
ATOM 641 C CA . THR A 1 81 ? -18.116 -1.163 30.461 1.00 59.88 81 THR A CA 1
ATOM 642 C C . THR A 1 81 ? -16.703 -0.959 29.914 1.00 59.88 81 THR A C 1
ATOM 644 O O . THR A 1 81 ? -16.463 -0.956 28.707 1.00 59.88 81 THR A O 1
ATOM 647 N N . GLN A 1 82 ? -15.736 -0.783 30.814 1.00 61.38 82 GLN A N 1
ATOM 648 C CA . GLN A 1 82 ? -14.323 -0.587 30.463 1.00 61.38 82 GLN A CA 1
ATOM 649 C C . GLN A 1 82 ? -13.781 -1.740 29.595 1.00 61.38 82 GLN A C 1
ATOM 651 O O . GLN A 1 82 ? -13.031 -1.498 28.658 1.00 61.38 82 GLN A O 1
ATOM 656 N N . GLN A 1 83 ? -14.297 -2.955 29.812 1.00 61.69 83 GLN A N 1
ATOM 657 C CA . GLN A 1 83 ? -14.014 -4.151 29.014 1.00 61.69 83 GLN A CA 1
ATOM 658 C C . GLN A 1 83 ? -14.430 -4.022 27.541 1.00 61.69 83 GLN A C 1
ATOM 660 O O . GLN A 1 83 ? -13.672 -4.418 26.667 1.00 61.69 83 GLN A O 1
ATOM 665 N N . GLU A 1 84 ? -15.580 -3.413 27.232 1.00 60.03 84 GLU A N 1
ATOM 666 C CA . GLU A 1 84 ? -16.017 -3.219 25.839 1.00 60.03 84 GLU A CA 1
ATOM 667 C C . GLU A 1 84 ? -15.164 -2.169 25.107 1.00 60.03 84 GLU A C 1
ATOM 669 O O . GLU A 1 84 ? -14.979 -2.255 23.893 1.00 60.03 84 GLU A O 1
ATOM 674 N N . LYS A 1 85 ? -14.620 -1.179 25.829 1.00 63.72 85 LYS A N 1
ATOM 675 C CA . LYS A 1 85 ? -13.663 -0.206 25.268 1.00 63.72 85 LYS A CA 1
ATOM 676 C C . LYS A 1 85 ? -12.297 -0.840 25.027 1.00 63.72 85 LYS A C 1
ATOM 678 O O . LYS A 1 85 ? -11.698 -0.595 23.981 1.00 63.72 85 LYS A O 1
ATOM 683 N N . ASP A 1 86 ? -11.840 -1.670 25.959 1.00 69.81 86 ASP A N 1
ATOM 684 C CA . ASP A 1 86 ? -10.579 -2.395 25.835 1.00 69.81 86 ASP A CA 1
ATOM 685 C C . ASP A 1 86 ? -10.648 -3.437 24.707 1.00 69.81 86 ASP A C 1
ATOM 687 O O . ASP A 1 86 ? -9.705 -3.556 23.931 1.00 69.81 86 ASP A O 1
ATOM 691 N N . ASP A 1 87 ? -11.779 -4.124 24.528 1.00 68.25 87 ASP A N 1
ATOM 692 C CA . ASP A 1 87 ? -11.983 -5.092 23.443 1.00 68.25 87 ASP A CA 1
ATOM 693 C C . ASP A 1 87 ? -12.019 -4.435 22.059 1.00 68.25 87 ASP A C 1
ATOM 695 O O . ASP A 1 87 ? -11.427 -4.963 21.111 1.00 68.25 87 ASP A O 1
ATOM 699 N N . VAL A 1 88 ? -12.658 -3.267 21.928 1.00 71.88 88 VAL A N 1
ATOM 700 C CA . VAL A 1 88 ? -12.600 -2.477 20.688 1.00 71.88 88 VAL A CA 1
ATOM 701 C C . VAL A 1 88 ? -11.167 -2.029 20.417 1.00 71.88 88 VAL A C 1
ATOM 703 O O . VAL A 1 88 ? -10.661 -2.282 19.328 1.00 71.88 88 VAL A O 1
ATOM 706 N N . HIS A 1 89 ? -10.474 -1.464 21.408 1.00 75.56 89 HIS A N 1
ATOM 707 C CA . HIS A 1 89 ? -9.094 -1.006 21.239 1.00 75.56 89 HIS A CA 1
ATOM 708 C C . HIS A 1 89 ? -8.128 -2.151 20.891 1.00 75.56 89 HIS A C 1
ATOM 710 O O . HIS A 1 89 ? -7.281 -2.013 20.008 1.00 75.56 89 HIS A O 1
ATOM 716 N N . ASN A 1 90 ? -8.277 -3.310 21.534 1.00 78.50 90 ASN A N 1
ATOM 717 C CA . ASN A 1 90 ? -7.481 -4.503 21.252 1.00 78.50 90 ASN A CA 1
ATOM 718 C C . ASN A 1 90 ? -7.757 -5.041 19.845 1.00 78.50 90 ASN A C 1
ATOM 720 O O . ASN A 1 90 ? -6.823 -5.433 19.145 1.00 78.50 90 ASN A O 1
ATOM 724 N N . THR A 1 91 ? -9.018 -5.023 19.408 1.00 72.31 91 THR A N 1
ATOM 725 C CA . THR A 1 91 ? -9.402 -5.450 18.056 1.00 72.31 91 THR A CA 1
ATOM 726 C C . THR A 1 91 ? -8.892 -4.464 16.999 1.00 72.31 91 THR A C 1
ATOM 728 O O . THR A 1 91 ? -8.350 -4.890 15.984 1.00 72.31 91 THR A O 1
ATOM 731 N N . GLU A 1 92 ? -8.973 -3.152 17.240 1.00 77.06 92 GLU A N 1
ATOM 732 C CA . GLU A 1 92 ? -8.391 -2.121 16.367 1.00 77.06 92 GLU A CA 1
ATOM 733 C C . GLU A 1 92 ? -6.874 -2.257 16.255 1.00 77.06 92 GLU A C 1
ATOM 735 O O . GLU A 1 92 ? -6.317 -2.163 15.159 1.00 77.06 92 GLU A O 1
ATOM 740 N N . LYS A 1 93 ? -6.202 -2.515 17.381 1.00 81.75 93 LYS A N 1
ATOM 741 C CA . LYS A 1 93 ? -4.759 -2.734 17.416 1.00 81.75 93 LYS A CA 1
ATOM 742 C C . LYS A 1 93 ? -4.372 -3.993 16.643 1.00 81.75 93 LYS A C 1
ATOM 744 O O . LYS A 1 93 ? -3.481 -3.919 15.805 1.00 81.75 93 LYS A O 1
ATOM 749 N N . ALA A 1 94 ? -5.093 -5.099 16.830 1.00 79.38 94 ALA A N 1
ATOM 750 C CA . ALA A 1 94 ? -4.879 -6.327 16.066 1.00 79.38 94 ALA A CA 1
ATOM 751 C C . ALA A 1 94 ? -5.084 -6.113 14.553 1.00 79.38 94 ALA A C 1
ATOM 753 O O . ALA A 1 94 ? -4.251 -6.539 13.756 1.00 79.38 94 ALA A O 1
ATOM 754 N N . ILE A 1 95 ? -6.122 -5.366 14.155 1.00 78.88 95 ILE A N 1
ATOM 755 C CA . ILE A 1 95 ? -6.361 -4.996 12.752 1.00 78.88 95 ILE A CA 1
ATOM 756 C C . ILE A 1 95 ? -5.221 -4.124 12.216 1.00 78.88 95 ILE A C 1
ATOM 758 O O . ILE A 1 95 ? -4.802 -4.291 11.070 1.00 78.88 95 ILE A O 1
ATOM 762 N N . SER A 1 96 ? -4.728 -3.173 13.011 1.00 80.62 96 SER A N 1
ATOM 763 C CA . SER A 1 96 ? -3.602 -2.316 12.635 1.00 80.62 96 SER A CA 1
ATOM 764 C C . SER A 1 96 ? -2.318 -3.125 12.452 1.00 80.62 96 SER A C 1
ATOM 766 O O . SER A 1 96 ? -1.613 -2.923 11.464 1.00 80.62 96 SER A O 1
ATOM 768 N N . ASP A 1 97 ? -2.038 -4.065 13.354 1.00 83.38 97 ASP A N 1
ATOM 769 C CA . ASP A 1 97 ? -0.858 -4.928 13.303 1.00 83.38 97 ASP A CA 1
ATOM 770 C C . ASP A 1 97 ? -0.919 -5.880 12.095 1.00 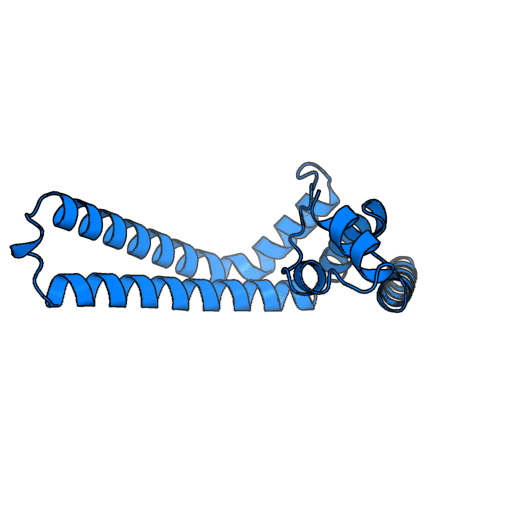83.38 97 ASP A C 1
ATOM 772 O O . ASP A 1 97 ? 0.051 -5.990 11.344 1.00 83.38 97 ASP A O 1
ATOM 776 N N . GLU A 1 98 ? -2.074 -6.494 11.818 1.00 80.50 98 GLU A N 1
ATOM 777 C CA . GLU A 1 98 ? -2.276 -7.313 10.613 1.00 80.50 98 GLU A CA 1
ATOM 778 C C . GLU A 1 98 ? -2.197 -6.479 9.322 1.00 80.50 98 GLU A C 1
ATOM 780 O O . GLU A 1 98 ? -1.599 -6.899 8.326 1.00 80.50 98 GLU A O 1
ATOM 785 N N . LYS A 1 99 ? -2.714 -5.240 9.326 1.00 81.19 99 LYS A N 1
ATOM 786 C CA . LYS A 1 99 ? -2.535 -4.298 8.206 1.00 81.19 99 LYS A CA 1
ATOM 787 C C . LYS A 1 99 ? -1.066 -3.920 8.017 1.00 81.19 99 LYS A C 1
ATOM 789 O O . LYS A 1 99 ? -0.633 -3.798 6.869 1.00 81.19 99 LYS A O 1
ATOM 794 N N . ALA A 1 100 ? -0.300 -3.758 9.094 1.00 85.00 100 ALA A N 1
ATOM 795 C CA . ALA A 1 100 ? 1.131 -3.485 9.030 1.00 85.00 100 ALA A CA 1
ATOM 796 C C . ALA A 1 100 ? 1.897 -4.668 8.421 1.00 85.00 100 ALA A C 1
ATOM 798 O O . ALA A 1 100 ? 2.639 -4.460 7.463 1.00 85.00 100 ALA A O 1
ATOM 799 N N . LYS A 1 101 ? 1.633 -5.904 8.872 1.00 81.44 101 LYS A N 1
ATOM 800 C CA . LYS A 1 101 ? 2.213 -7.130 8.290 1.00 81.44 101 LYS A CA 1
ATOM 801 C C . LYS A 1 101 ? 1.880 -7.272 6.807 1.00 81.44 101 LYS A C 1
ATOM 803 O O . LYS A 1 101 ? 2.763 -7.507 5.985 1.00 81.44 101 LYS A O 1
ATOM 808 N N . ARG A 1 102 ? 0.613 -7.059 6.433 1.00 80.31 102 ARG A N 1
ATOM 809 C CA . ARG A 1 102 ? 0.184 -7.055 5.027 1.00 80.31 102 ARG A CA 1
ATOM 810 C C . ARG A 1 102 ? 0.966 -6.024 4.213 1.00 80.31 102 ARG A C 1
ATOM 812 O O . ARG A 1 102 ? 1.450 -6.331 3.126 1.00 80.31 102 ARG A O 1
ATOM 819 N N . ASN A 1 103 ? 1.082 -4.800 4.726 1.00 82.06 103 ASN A N 1
ATOM 820 C CA . ASN A 1 103 ? 1.812 -3.731 4.051 1.00 82.06 103 ASN A CA 1
ATOM 821 C C . ASN A 1 103 ? 3.307 -4.050 3.934 1.00 82.06 103 ASN A C 1
ATOM 823 O O . ASN A 1 103 ? 3.913 -3.700 2.927 1.00 82.06 103 ASN A O 1
ATOM 827 N N . GLU A 1 104 ? 3.901 -4.724 4.917 1.00 84.44 104 GLU A N 1
ATOM 828 C CA . GLU A 1 104 ? 5.296 -5.158 4.881 1.00 84.44 104 GLU A CA 1
ATOM 829 C C . GLU A 1 104 ? 5.541 -6.217 3.800 1.00 84.44 104 GLU A C 1
ATOM 831 O O . GLU A 1 104 ? 6.480 -6.076 3.019 1.00 84.44 104 GLU A O 1
ATOM 836 N N . ILE A 1 105 ? 4.654 -7.209 3.672 1.00 80.56 105 ILE A N 1
ATOM 837 C CA . ILE A 1 105 ? 4.722 -8.232 2.616 1.00 80.56 105 ILE A CA 1
ATOM 838 C C . ILE A 1 105 ? 4.608 -7.584 1.230 1.00 80.56 105 ILE A C 1
ATOM 840 O O . ILE A 1 105 ? 5.432 -7.836 0.347 1.00 80.56 105 ILE A O 1
ATOM 844 N N . ILE A 1 106 ? 3.627 -6.694 1.049 1.00 79.38 106 ILE A N 1
ATOM 845 C CA . ILE A 1 106 ? 3.424 -5.975 -0.217 1.00 79.38 106 ILE A CA 1
ATOM 846 C C . ILE A 1 106 ? 4.618 -5.058 -0.518 1.00 79.38 106 ILE A C 1
ATOM 848 O O . ILE A 1 106 ? 5.082 -5.003 -1.654 1.00 79.38 106 ILE A O 1
ATOM 852 N N . SER A 1 107 ? 5.148 -4.365 0.493 1.00 80.19 107 SER A N 1
ATOM 853 C CA . SER A 1 107 ? 6.345 -3.522 0.390 1.00 80.19 107 SER A CA 1
ATOM 854 C C . SER A 1 107 ? 7.576 -4.337 -0.002 1.00 80.19 107 SER A C 1
ATOM 856 O O . SER A 1 107 ? 8.335 -3.917 -0.873 1.00 80.19 107 SER A O 1
ATOM 858 N N . GLY A 1 108 ? 7.757 -5.522 0.584 1.00 81.62 108 GLY A N 1
ATOM 859 C CA . GLY A 1 108 ? 8.835 -6.448 0.245 1.00 81.62 108 GLY A CA 1
ATOM 860 C C . GLY A 1 108 ? 8.786 -6.884 -1.219 1.00 81.62 108 GLY A C 1
ATOM 861 O O . GLY A 1 108 ? 9.794 -6.791 -1.917 1.00 81.62 108 GLY A O 1
ATOM 862 N N . TYR A 1 109 ? 7.605 -7.272 -1.706 1.00 79.62 109 TYR A N 1
ATOM 863 C CA . TYR A 1 109 ? 7.398 -7.600 -3.118 1.00 79.62 109 TYR A CA 1
ATOM 864 C C . TYR A 1 109 ? 7.654 -6.388 -4.032 1.00 79.62 109 TYR A C 1
ATOM 866 O O . TYR A 1 109 ? 8.418 -6.472 -4.996 1.00 79.62 109 TYR A O 1
ATOM 874 N N . ALA A 1 110 ? 7.067 -5.234 -3.704 1.00 78.38 110 ALA A N 1
ATOM 875 C CA . ALA A 1 110 ? 7.152 -4.028 -4.523 1.00 78.38 110 ALA A CA 1
ATOM 876 C C . ALA A 1 110 ? 8.577 -3.457 -4.610 1.00 78.38 110 ALA A C 1
ATOM 878 O O . ALA A 1 110 ? 8.963 -2.948 -5.660 1.00 78.38 110 ALA A O 1
ATOM 879 N N . LYS A 1 111 ? 9.387 -3.565 -3.546 1.00 79.75 111 LYS A N 1
ATOM 880 C CA . LYS A 1 111 ? 10.778 -3.076 -3.526 1.00 79.75 111 LYS A CA 1
ATOM 881 C C . LYS A 1 111 ? 11.633 -3.692 -4.627 1.00 79.75 111 LYS A C 1
ATOM 883 O O . LYS A 1 111 ? 12.442 -2.978 -5.213 1.00 79.75 111 LYS A O 1
ATOM 888 N N . ASN A 1 112 ? 11.425 -4.972 -4.918 1.00 76.88 112 ASN A N 1
ATOM 889 C CA . ASN A 1 112 ? 12.245 -5.724 -5.864 1.00 76.88 112 ASN A CA 1
ATOM 890 C C . ASN A 1 112 ? 11.658 -5.748 -7.284 1.00 76.88 112 ASN A C 1
ATOM 892 O O . ASN A 1 112 ? 12.306 -6.244 -8.205 1.00 76.88 112 ASN A O 1
ATOM 896 N N . ASN A 1 113 ? 10.448 -5.216 -7.486 1.00 79.00 113 ASN A N 1
ATOM 897 C CA . ASN A 1 113 ? 9.796 -5.228 -8.788 1.00 79.00 113 ASN A CA 1
ATOM 898 C C . ASN A 1 113 ? 10.121 -3.950 -9.582 1.00 79.00 113 ASN A C 1
ATOM 900 O O . ASN A 1 113 ? 9.525 -2.890 -9.386 1.00 79.00 113 ASN A O 1
ATOM 904 N N . ASN A 1 114 ? 11.052 -4.073 -10.530 1.00 79.81 114 ASN A N 1
ATOM 905 C CA . ASN A 1 114 ? 11.468 -2.968 -11.398 1.00 79.81 114 ASN A CA 1
ATOM 906 C C .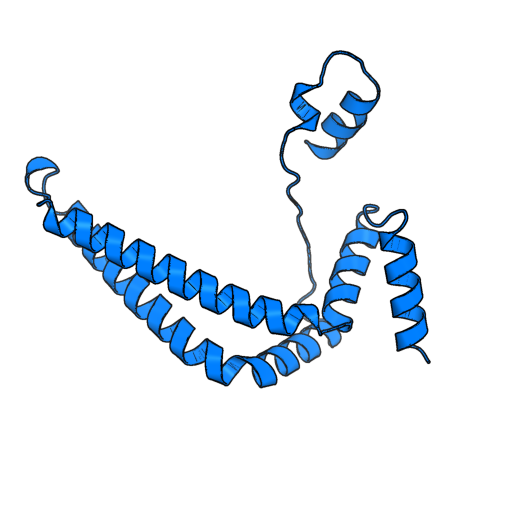 ASN A 1 114 ? 10.316 -2.392 -12.236 1.00 79.81 114 ASN A C 1
ATOM 908 O O . ASN A 1 114 ? 10.290 -1.188 -12.473 1.00 79.81 114 ASN A O 1
ATOM 912 N N . ILE A 1 115 ? 9.346 -3.216 -12.647 1.00 80.38 115 ILE A N 1
ATOM 913 C CA . ILE A 1 115 ? 8.192 -2.774 -13.444 1.00 80.38 115 ILE A CA 1
ATOM 914 C C . ILE A 1 115 ? 7.285 -1.868 -12.602 1.00 80.38 115 ILE A C 1
ATOM 916 O O . ILE A 1 115 ? 6.813 -0.846 -13.095 1.00 80.38 115 ILE A O 1
ATOM 920 N N . VAL A 1 116 ? 7.082 -2.198 -11.322 1.00 79.56 116 VAL A N 1
ATOM 921 C CA . VAL A 1 116 ? 6.293 -1.375 -10.389 1.00 79.56 116 VAL A CA 1
ATOM 922 C C . VAL A 1 116 ? 6.921 0.007 -10.216 1.00 79.56 116 VAL A C 1
ATOM 924 O O . VAL A 1 116 ? 6.222 1.010 -10.362 1.00 79.56 116 VAL A O 1
ATOM 927 N N . HIS A 1 117 ? 8.237 0.077 -9.982 1.00 82.00 117 HIS A N 1
ATOM 928 C CA . HIS A 1 117 ? 8.956 1.357 -9.902 1.00 82.00 117 HIS A CA 1
ATOM 929 C C . HIS A 1 117 ? 8.799 2.173 -11.184 1.00 82.00 117 HIS A C 1
ATOM 931 O O . HIS A 1 117 ? 8.522 3.368 -11.129 1.00 82.00 117 HIS A O 1
ATOM 937 N N . GLN A 1 118 ? 8.870 1.514 -12.339 1.00 80.19 118 GLN A N 1
ATOM 938 C CA . GLN A 1 118 ? 8.766 2.185 -13.628 1.00 80.19 118 GLN A CA 1
ATOM 939 C C . GLN A 1 118 ? 7.374 2.716 -13.943 1.00 80.19 118 GLN A C 1
ATOM 941 O O . GLN A 1 118 ? 7.250 3.799 -14.515 1.00 80.19 118 GLN A O 1
ATOM 946 N N . LEU A 1 119 ? 6.323 2.010 -13.528 1.00 78.75 119 LEU A N 1
ATOM 947 C CA . LEU A 1 119 ? 4.952 2.507 -13.626 1.00 78.75 119 LEU A CA 1
ATOM 948 C C . LEU A 1 119 ? 4.739 3.743 -12.741 1.00 78.75 119 LEU A C 1
ATOM 950 O O . LEU A 1 119 ? 4.098 4.703 -13.174 1.00 78.75 119 LEU A O 1
ATOM 954 N N . ILE A 1 120 ? 5.303 3.745 -11.529 1.00 79.12 120 ILE A N 1
ATOM 955 C CA . ILE A 1 120 ? 5.231 4.890 -10.611 1.00 79.12 120 ILE A CA 1
ATOM 956 C C . ILE A 1 120 ? 5.973 6.087 -11.206 1.00 79.12 120 ILE A C 1
ATOM 958 O O . ILE A 1 120 ? 5.412 7.180 -11.285 1.00 79.12 120 ILE A O 1
ATOM 962 N N . ASP A 1 121 ? 7.200 5.890 -11.679 1.00 81.88 121 ASP A N 1
ATOM 963 C CA . ASP A 1 121 ? 7.993 6.960 -12.277 1.00 81.88 121 ASP A CA 1
ATOM 964 C C . ASP A 1 121 ? 7.345 7.524 -13.541 1.00 81.88 121 ASP A C 1
ATOM 966 O O . ASP A 1 121 ? 7.336 8.738 -13.733 1.00 81.88 121 ASP A O 1
ATOM 970 N N . LEU A 1 122 ? 6.740 6.679 -14.379 1.00 81.81 122 LEU A N 1
ATOM 971 C CA . LEU A 1 122 ? 6.016 7.125 -15.566 1.00 81.81 122 LEU A CA 1
ATOM 972 C C . LEU A 1 122 ? 4.788 7.967 -15.190 1.00 81.81 122 LEU A C 1
ATOM 974 O O . LEU A 1 122 ? 4.547 9.011 -15.802 1.00 81.81 122 LEU A O 1
ATOM 978 N N . ALA A 1 123 ? 4.061 7.589 -14.135 1.00 78.38 123 ALA A N 1
ATOM 979 C CA . ALA A 1 123 ? 2.969 8.400 -13.598 1.00 78.38 123 ALA A CA 1
ATOM 980 C C . ALA A 1 123 ? 3.471 9.741 -13.024 1.00 78.38 123 ALA A C 1
ATOM 982 O O . ALA A 1 123 ? 2.838 10.786 -13.218 1.00 78.38 123 ALA A O 1
ATOM 983 N N . LEU A 1 124 ? 4.627 9.750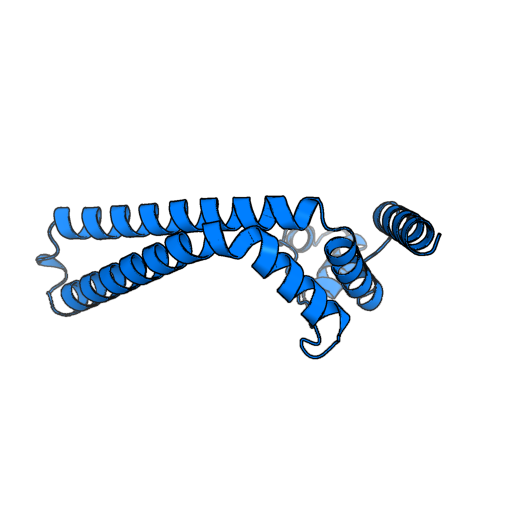 -12.353 1.00 80.00 124 LEU A N 1
ATOM 984 C CA . LEU A 1 124 ? 5.265 10.971 -11.855 1.00 80.00 124 LEU A CA 1
ATOM 985 C C . LEU A 1 124 ? 5.766 11.862 -13.000 1.00 80.00 124 LEU A C 1
ATOM 987 O O . LEU A 1 124 ? 5.630 13.087 -12.924 1.00 80.00 124 LEU A O 1
ATOM 991 N N . LEU A 1 125 ? 6.293 11.271 -14.074 1.00 81.81 125 LEU A N 1
ATOM 992 C CA . LEU A 1 125 ? 6.753 11.967 -15.273 1.00 81.81 125 LEU A CA 1
ATOM 993 C C . LEU A 1 125 ? 5.584 12.622 -16.010 1.00 81.81 125 LEU A C 1
ATOM 995 O O . LEU A 1 125 ? 5.658 13.808 -16.323 1.00 81.81 125 LEU A O 1
ATOM 999 N N . GLN A 1 126 ? 4.480 11.895 -16.207 1.00 77.31 126 GLN A N 1
ATOM 1000 C CA . GLN A 1 126 ? 3.258 12.430 -16.816 1.00 77.31 126 GLN A CA 1
ATOM 1001 C C . GLN A 1 126 ? 2.718 13.646 -16.044 1.00 77.31 126 GLN A C 1
ATOM 1003 O O . GLN A 1 126 ? 2.192 14.586 -16.637 1.00 77.31 126 GLN A O 1
ATOM 1008 N N . ASN A 1 127 ? 2.881 13.663 -14.719 1.00 77.38 127 ASN A N 1
ATOM 1009 C CA . ASN A 1 127 ? 2.487 14.790 -13.873 1.00 77.38 127 ASN A CA 1
ATOM 1010 C C . ASN A 1 127 ? 3.550 15.903 -13.774 1.00 77.38 127 ASN A C 1
ATOM 1012 O O . ASN A 1 127 ? 3.348 16.878 -13.042 1.00 77.38 127 ASN A O 1
ATOM 1016 N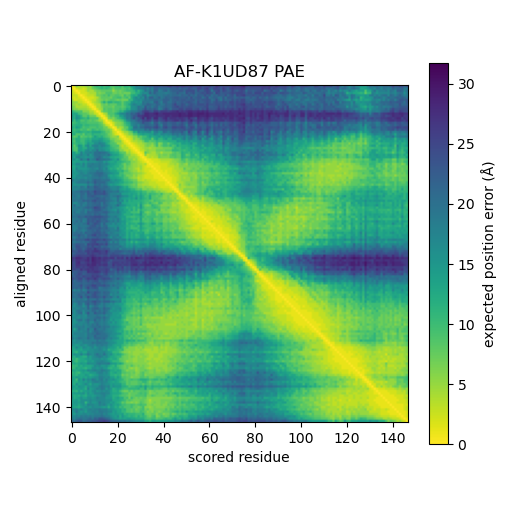 N . GLY A 1 128 ? 4.678 15.773 -14.481 1.00 78.06 128 GLY A N 1
ATOM 1017 C CA . GLY A 1 128 ? 5.796 16.717 -14.455 1.00 78.06 128 GLY A CA 1
ATOM 1018 C C . GLY A 1 128 ? 6.526 16.780 -13.109 1.00 78.06 128 GLY A C 1
ATOM 1019 O O . GLY A 1 128 ? 7.146 17.798 -12.799 1.00 78.06 128 GLY A O 1
ATOM 1020 N N . MET A 1 129 ? 6.411 15.734 -12.286 1.00 75.19 129 MET A N 1
ATOM 1021 C CA . MET A 1 129 ? 6.960 15.659 -10.926 1.00 75.19 129 MET A CA 1
ATOM 1022 C C . MET A 1 129 ? 8.273 14.874 -10.852 1.00 75.19 129 MET A C 1
ATOM 1024 O O . MET A 1 129 ? 9.020 15.034 -9.891 1.00 75.19 129 MET A O 1
ATOM 1028 N N . LEU A 1 130 ? 8.582 14.063 -11.864 1.00 80.06 130 LEU A N 1
ATOM 1029 C CA . LEU A 1 130 ? 9.850 13.346 -11.938 1.00 80.06 130 LEU A CA 1
ATOM 1030 C C . LEU A 1 130 ? 10.957 14.290 -12.436 1.00 80.06 130 LEU A C 1
ATOM 1032 O O . LEU A 1 130 ? 10.961 14.686 -13.601 1.00 80.06 130 LEU A O 1
ATOM 1036 N N . LYS A 1 131 ? 11.869 14.699 -11.546 1.00 80.81 131 LYS A N 1
ATOM 1037 C CA . LYS A 1 131 ? 12.969 15.630 -11.854 1.00 80.81 131 LYS A CA 1
ATOM 1038 C C . LYS A 1 131 ? 14.245 15.272 -11.092 1.00 80.81 131 LYS A C 1
ATOM 1040 O O . LYS A 1 131 ? 14.185 14.636 -10.041 1.00 80.81 131 LYS A O 1
ATOM 1045 N N . GLY A 1 132 ? 15.386 15.741 -11.602 1.00 85.62 132 GLY A N 1
ATOM 1046 C CA . GLY A 1 132 ? 16.696 15.578 -10.965 1.00 85.62 132 GLY A CA 1
ATOM 1047 C C . GLY A 1 132 ? 17.098 14.109 -10.828 1.00 85.62 132 GLY A C 1
ATOM 1048 O O . GLY A 1 132 ? 16.836 13.312 -11.723 1.00 85.62 132 GLY A O 1
ATOM 1049 N N . ALA A 1 133 ? 17.665 13.745 -9.675 1.00 84.50 133 ALA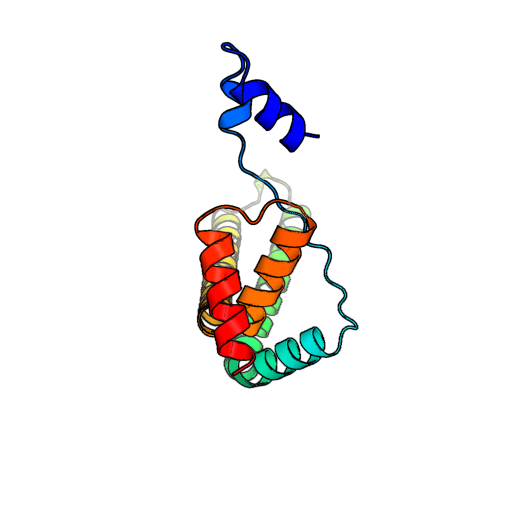 A N 1
ATOM 1050 C CA . ALA A 1 133 ? 18.181 12.398 -9.418 1.00 84.50 133 ALA A CA 1
ATOM 1051 C C . ALA A 1 133 ? 17.150 11.273 -9.646 1.00 84.50 133 ALA A C 1
ATOM 1053 O O . ALA A 1 133 ? 17.514 10.184 -10.087 1.00 84.50 133 ALA A O 1
ATOM 1054 N N . SER A 1 134 ? 15.859 11.526 -9.393 1.00 81.44 134 SER A N 1
ATOM 1055 C CA . SER A 1 134 ? 14.798 10.540 -9.640 1.00 81.44 134 SER A CA 1
ATOM 1056 C C . SER A 1 134 ? 14.564 10.290 -11.135 1.00 81.44 134 SER A C 1
ATOM 1058 O O . SER A 1 134 ? 14.274 9.162 -11.524 1.00 81.44 134 SER A O 1
ATOM 1060 N N . LEU A 1 135 ? 14.734 11.314 -11.983 1.00 84.31 135 LEU A N 1
ATOM 1061 C CA . LEU A 1 135 ? 14.651 11.176 -13.441 1.00 84.31 135 LEU A CA 1
ATOM 1062 C C . LEU A 1 135 ? 15.850 10.393 -13.988 1.00 84.31 135 LEU A C 1
ATOM 1064 O O . LEU A 1 135 ? 15.670 9.502 -14.813 1.00 84.31 135 LEU A O 1
ATOM 1068 N N . ASP A 1 136 ? 17.055 10.670 -13.491 1.00 86.38 136 ASP A N 1
ATOM 1069 C CA . ASP A 1 136 ? 18.264 9.950 -13.907 1.00 86.38 136 ASP A CA 1
ATOM 1070 C C . ASP A 1 136 ? 18.185 8.461 -13.536 1.00 86.38 136 ASP A C 1
ATOM 1072 O O . ASP A 1 136 ? 18.508 7.586 -14.344 1.00 86.38 136 ASP A O 1
ATOM 1076 N N . ALA A 1 137 ? 17.686 8.155 -12.333 1.00 86.19 137 ALA A N 1
ATOM 1077 C 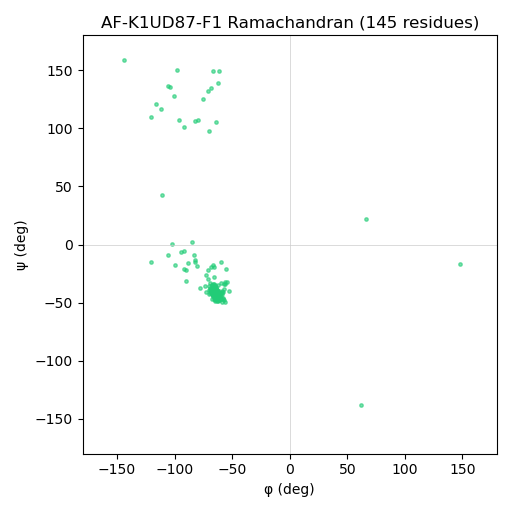CA . ALA A 1 137 ? 17.451 6.784 -11.889 1.00 86.19 137 ALA A CA 1
ATOM 1078 C C . ALA A 1 137 ? 16.410 6.060 -12.761 1.00 86.19 137 ALA A C 1
ATOM 1080 O O . ALA A 1 137 ? 16.609 4.895 -13.115 1.00 86.19 137 ALA A O 1
ATOM 1081 N N . PHE A 1 138 ? 15.333 6.751 -13.146 1.00 85.25 138 PHE A N 1
ATOM 1082 C CA . PHE A 1 138 ? 14.326 6.231 -14.071 1.00 85.25 138 PHE A CA 1
ATOM 1083 C C . PHE A 1 138 ? 14.905 5.945 -15.462 1.00 85.25 138 PHE A C 1
ATOM 1085 O O . PHE A 1 138 ? 14.642 4.880 -16.025 1.00 85.25 138 PHE A O 1
ATOM 1092 N N . LEU A 1 139 ? 15.707 6.860 -16.018 1.00 83.88 139 LEU A N 1
ATOM 1093 C CA . LEU A 1 139 ? 16.340 6.682 -17.327 1.00 83.88 139 LEU A CA 1
ATOM 1094 C C . LEU A 1 139 ? 17.303 5.494 -17.316 1.00 83.88 139 LEU A C 1
ATOM 1096 O O . LEU A 1 139 ? 17.239 4.652 -18.210 1.00 83.88 139 LEU A O 1
ATOM 1100 N N . LYS A 1 140 ? 18.136 5.377 -16.276 1.00 86.81 140 LYS A N 1
ATOM 1101 C CA . LYS A 1 140 ? 19.055 4.246 -16.115 1.00 86.81 140 LYS A CA 1
ATOM 1102 C C . LYS A 1 140 ? 18.306 2.912 -16.065 1.00 86.81 140 LYS A C 1
ATOM 1104 O O . LYS A 1 140 ? 18.617 2.023 -16.850 1.00 86.81 140 LYS A O 1
ATOM 1109 N N . ARG A 1 141 ? 17.262 2.808 -15.229 1.00 84.62 141 ARG A N 1
ATOM 1110 C CA . ARG A 1 141 ? 16.398 1.615 -15.177 1.00 84.62 141 ARG A CA 1
ATOM 1111 C C . ARG A 1 141 ? 15.737 1.311 -16.520 1.00 84.62 141 ARG A C 1
ATOM 1113 O O . ARG A 1 141 ? 15.709 0.157 -16.925 1.00 84.62 141 ARG A O 1
ATOM 1120 N N . SER A 1 142 ? 15.238 2.329 -17.224 1.00 83.56 142 SER A N 1
ATOM 1121 C CA . SER A 1 142 ? 14.602 2.148 -18.537 1.00 83.56 142 SER A CA 1
ATOM 1122 C C . SER A 1 142 ? 15.575 1.560 -19.556 1.00 83.56 142 SER A C 1
ATOM 1124 O O . SER A 1 142 ? 15.210 0.656 -20.297 1.00 83.56 142 SER A O 1
ATOM 1126 N N . VAL A 1 143 ? 16.817 2.050 -19.581 1.00 83.62 143 VAL A N 1
ATOM 1127 C CA . VAL A 1 143 ? 17.860 1.546 -20.485 1.00 83.62 143 VAL A CA 1
ATOM 1128 C C . VAL A 1 143 ? 18.264 0.118 -20.122 1.00 83.62 143 VAL A C 1
ATOM 1130 O O . VAL A 1 143 ? 18.405 -0.711 -21.017 1.00 83.62 143 VAL A O 1
ATOM 1133 N N . ASP A 1 144 ? 18.416 -0.185 -18.833 1.00 84.88 144 ASP A N 1
ATOM 1134 C CA . ASP A 1 144 ? 18.778 -1.527 -18.366 1.00 84.88 144 ASP A CA 1
ATOM 1135 C C . ASP A 1 144 ? 17.676 -2.568 -18.647 1.00 84.88 144 ASP A C 1
ATOM 1137 O O . ASP A 1 144 ? 17.988 -3.736 -18.837 1.00 84.88 144 ASP A O 1
ATOM 1141 N N . MET A 1 145 ? 16.404 -2.157 -18.720 1.00 79.00 145 MET A N 1
ATOM 1142 C CA . MET A 1 145 ? 15.273 -3.039 -19.052 1.00 79.00 145 MET A CA 1
ATOM 1143 C C . MET A 1 145 ? 15.092 -3.306 -20.554 1.00 79.00 145 MET A C 1
ATOM 1145 O O . MET A 1 145 ? 14.366 -4.229 -20.916 1.00 79.00 145 MET A O 1
ATOM 1149 N N . ILE A 1 146 ? 15.670 -2.470 -21.423 1.00 79.56 146 ILE A N 1
ATOM 1150 C CA . ILE A 1 146 ? 15.566 -2.607 -22.888 1.00 79.56 146 ILE A CA 1
ATOM 1151 C C . ILE A 1 146 ? 16.731 -3.435 -23.462 1.00 79.56 146 ILE A C 1
ATOM 1153 O O . ILE A 1 146 ? 16.611 -3.957 -24.570 1.00 79.56 146 ILE A O 1
ATOM 1157 N N . LYS A 1 147 ? 17.849 -3.536 -22.733 1.00 63.75 147 LYS A N 1
ATOM 1158 C CA . LYS A 1 147 ? 18.996 -4.384 -23.091 1.00 63.75 147 LYS A CA 1
ATOM 1159 C C . LYS A 1 147 ? 18.699 -5.863 -22.877 1.00 63.75 147 LYS A C 1
ATOM 1161 O O . LYS A 1 147 ? 19.208 -6.648 -23.705 1.00 63.75 147 LYS A O 1
#

Foldseek 3Di:
DLVVVCVVPVVDPPPVVSVPDDDDDDFDDDCPDPLNVVVVVVCCVQCVVPVVVLVVVLVVLVVVLVVLVVVCVVDDPVPCDPVSVVSNVVSVVVSVVSVVVNVVSSCVVLVPDLSNLLSVLVRCVVVVNQDDPSVVVNVVSVVVVVD

Organism: NCBI:txid408170

Solvent-accessible surface area (backbone atoms only — not comparable to full-atom values): 8700 Å² total; per-residue (Å²): 114,67,70,62,53,34,60,51,35,74,77,43,97,85,40,70,75,56,70,72,57,82,87,83,86,85,84,89,75,70,73,84,41,69,68,50,47,51,53,48,52,54,46,44,73,76,38,40,84,68,44,53,60,53,53,50,49,44,52,52,50,51,52,51,50,51,50,52,54,53,54,55,72,74,46,61,87,89,69,68,47,70,64,62,55,50,51,49,51,52,50,51,48,50,46,50,51,53,50,47,53,51,49,48,56,51,48,58,57,50,73,73,33,66,67,58,53,49,53,52,48,50,55,31,43,77,71,71,66,51,55,68,72,60,36,54,52,50,52,52,52,54,54,65,72,73,108